Protein AF-A0AAT9GT71-F1 (afdb_monomer)

Sequence (84 aa):
MLGKFGIRFKKTEVIFHLMKERVVEAKRLVGKKTVRGKTYEYEYYTLPLNLYIPKSMIEKHGTKYILQVDEDSGTITIKPTEGK

Solvent-accessible surface area (backbone atoms only — not comparable to full-atom values): 5406 Å² total; per-residue (Å²): 140,83,84,84,84,77,82,79,79,80,82,78,80,79,79,80,76,62,66,48,76,44,83,48,64,50,44,79,43,78,48,78,49,74,56,96,90,44,77,46,78,47,77,43,29,30,38,85,93,74,41,77,42,61,58,70,55,38,75,66,30,49,54,44,28,34,44,35,38,32,69,84,81,69,47,75,47,80,42,66,73,42,80,122

Organism: NCBI:txid2049879

Foldseek 3Di:
DDDDPDDDDDDPPPPPFPKDKDKWFWDWDWDWDADPNDIDIDIWTATPVRHTDDPVCCVQQNGIWMWIQGPVVRDTDIGRPDGD

Mean predicted aligned error: 11.36 Å

Structure (mmCIF, N/CA/C/O backbone):
data_AF-A0AAT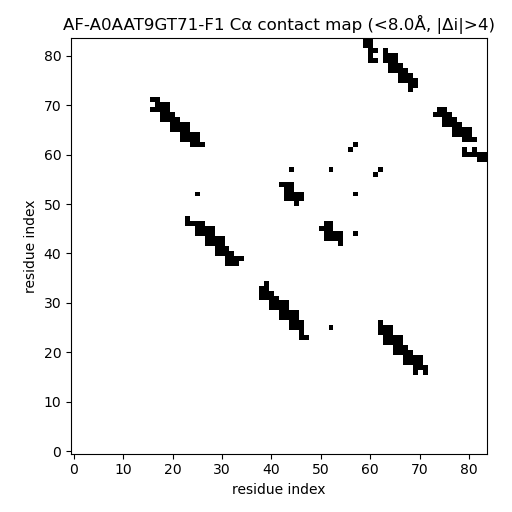9GT71-F1
#
_entry.id   AF-A0AAT9GT71-F1
#
loop_
_atom_site.group_PDB
_atom_site.id
_atom_site.type_symbol
_atom_site.label_atom_id
_atom_site.label_alt_id
_atom_site.label_comp_id
_atom_site.label_asym_id
_atom_site.label_entity_id
_atom_site.label_seq_id
_atom_site.pdbx_PDB_ins_code
_atom_site.Cartn_x
_atom_site.Cartn_y
_atom_site.Cartn_z
_atom_site.occupancy
_atom_site.B_iso_or_equiv
_atom_site.auth_seq_id
_atom_site.auth_comp_id
_atom_site.auth_asym_id
_atom_site.auth_atom_id
_atom_site.pdbx_PDB_model_num
ATOM 1 N N . MET A 1 1 ? 51.369 -11.995 -49.379 1.00 40.44 1 MET A N 1
ATOM 2 C CA . MET A 1 1 ? 50.823 -12.256 -48.027 1.00 40.44 1 MET A CA 1
ATOM 3 C C . MET A 1 1 ? 50.008 -11.044 -47.602 1.00 40.44 1 MET A C 1
ATOM 5 O O . MET A 1 1 ? 50.597 -10.004 -47.363 1.00 40.44 1 MET A O 1
ATOM 9 N N . LEU A 1 2 ? 48.677 -11.144 -47.568 1.00 40.62 2 LEU A N 1
ATOM 10 C CA . LEU A 1 2 ? 47.782 -10.087 -47.077 1.00 40.62 2 LEU A CA 1
ATOM 11 C C . LEU A 1 2 ? 47.032 -10.644 -45.864 1.00 40.62 2 LEU A C 1
ATOM 13 O O . LEU A 1 2 ? 46.225 -11.565 -45.992 1.00 40.62 2 LEU A O 1
ATOM 17 N N . GLY A 1 3 ? 47.386 -10.143 -44.679 1.00 44.91 3 GLY A N 1
ATOM 18 C CA . GLY A 1 3 ? 46.809 -10.556 -43.404 1.00 44.91 3 GLY A CA 1
ATOM 19 C C . GLY A 1 3 ? 45.359 -10.095 -43.285 1.00 44.91 3 GLY A C 1
ATOM 20 O O . GLY A 1 3 ? 45.071 -8.902 -43.339 1.00 44.91 3 GLY A O 1
ATOM 21 N N . LYS A 1 4 ? 44.440 -11.050 -43.125 1.00 48.84 4 LYS A N 1
ATOM 22 C CA . LYS A 1 4 ? 43.026 -10.791 -42.839 1.00 48.84 4 LYS A CA 1
ATOM 23 C C . LYS A 1 4 ? 42.891 -10.279 -41.401 1.00 48.84 4 LYS A C 1
ATOM 25 O O . LYS A 1 4 ? 42.932 -11.068 -40.460 1.00 48.84 4 LYS A O 1
ATOM 30 N N . PHE A 1 5 ? 42.713 -8.971 -41.228 1.00 48.44 5 PHE A N 1
ATOM 31 C CA . PHE A 1 5 ? 42.288 -8.380 -39.958 1.00 48.44 5 PHE A CA 1
ATOM 32 C C . PHE A 1 5 ? 40.805 -8.699 -39.724 1.00 48.44 5 PHE A C 1
ATOM 34 O O . PHE A 1 5 ? 39.912 -8.045 -40.256 1.00 48.44 5 PHE A O 1
ATOM 41 N N . GLY A 1 6 ? 40.540 -9.750 -38.949 1.00 45.28 6 GLY A N 1
ATOM 42 C CA . GLY A 1 6 ? 39.203 -10.072 -38.461 1.00 45.28 6 GLY A CA 1
ATOM 43 C C . GLY A 1 6 ? 38.857 -9.207 -37.253 1.00 45.28 6 GLY A C 1
ATOM 44 O O . GLY A 1 6 ? 39.265 -9.519 -36.136 1.00 45.28 6 GLY A O 1
ATOM 45 N N . ILE A 1 7 ? 38.096 -8.134 -37.460 1.00 59.41 7 ILE A N 1
ATOM 46 C CA . ILE A 1 7 ? 37.511 -7.350 -36.366 1.00 59.41 7 ILE A CA 1
ATOM 47 C C . ILE A 1 7 ? 36.358 -8.174 -35.779 1.00 59.41 7 ILE A C 1
ATOM 49 O O . ILE A 1 7 ? 35.310 -8.347 -36.399 1.00 59.41 7 ILE A O 1
ATOM 53 N N . ARG A 1 8 ? 36.570 -8.735 -34.586 1.00 51.00 8 ARG A N 1
ATOM 54 C CA . ARG A 1 8 ? 35.571 -9.520 -33.854 1.00 51.00 8 ARG A CA 1
ATOM 55 C C . ARG A 1 8 ? 34.719 -8.556 -33.015 1.00 51.00 8 ARG A C 1
ATOM 57 O O . ARG A 1 8 ? 35.089 -8.214 -31.897 1.00 51.00 8 ARG A O 1
ATOM 64 N N . PHE A 1 9 ? 33.598 -8.090 -33.569 1.00 52.38 9 PHE A N 1
ATOM 65 C CA . PHE A 1 9 ? 32.611 -7.293 -32.833 1.00 52.38 9 PHE A CA 1
ATOM 66 C C . PHE A 1 9 ? 32.017 -8.134 -31.693 1.00 52.38 9 PHE A C 1
ATOM 68 O O . PHE A 1 9 ? 31.351 -9.141 -31.937 1.00 52.38 9 PHE A O 1
ATOM 75 N N . LYS A 1 10 ? 32.258 -7.738 -30.437 1.00 56.09 10 LYS A N 1
ATOM 76 C CA . LYS A 1 10 ? 31.508 -8.270 -29.294 1.00 56.09 10 LYS A CA 1
ATOM 77 C C . LYS A 1 10 ? 30.095 -7.693 -29.356 1.00 56.09 10 LYS A C 1
ATOM 79 O O . LYS A 1 10 ? 29.910 -6.489 -29.209 1.00 56.09 10 LYS A O 1
ATOM 84 N N . LYS A 1 11 ? 29.111 -8.556 -29.606 1.00 50.09 11 LYS A N 1
ATOM 85 C CA . LYS A 1 11 ? 27.686 -8.234 -29.509 1.00 50.09 11 LYS A CA 1
ATOM 86 C C . LYS A 1 11 ? 27.372 -7.992 -28.030 1.00 50.09 11 LYS A C 1
ATOM 88 O O . LYS A 1 11 ? 27.329 -8.939 -27.255 1.00 50.09 11 LYS A O 1
ATOM 93 N N . THR A 1 12 ? 27.241 -6.732 -27.629 1.00 5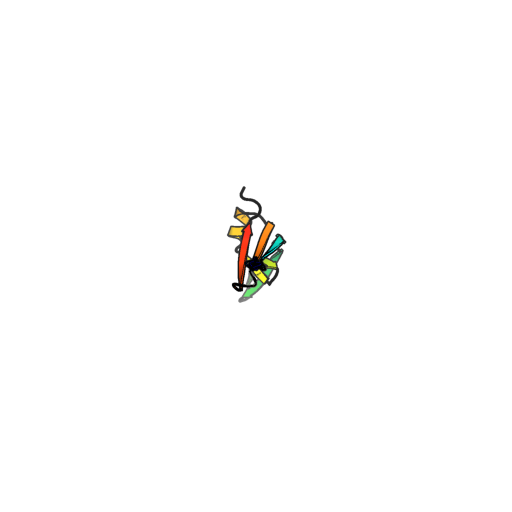5.75 12 THR A N 1
ATOM 94 C CA . THR A 1 12 ? 26.730 -6.375 -26.303 1.00 55.75 12 THR A CA 1
ATOM 95 C C . THR A 1 12 ? 25.252 -6.741 -26.274 1.00 55.75 12 THR A C 1
ATOM 97 O O . THR A 1 12 ? 24.452 -6.145 -26.994 1.00 55.75 12 THR A O 1
ATOM 100 N N . GLU A 1 13 ? 24.892 -7.760 -25.500 1.00 54.09 13 GLU A N 1
ATOM 101 C CA . GLU A 1 13 ? 23.497 -8.078 -25.212 1.00 54.09 13 GLU A CA 1
ATOM 102 C C . GLU A 1 13 ? 22.938 -6.972 -24.317 1.00 54.09 13 GLU A C 1
ATOM 104 O O . GLU A 1 13 ? 23.279 -6.858 -23.142 1.00 54.09 13 GLU A O 1
ATOM 109 N N . VA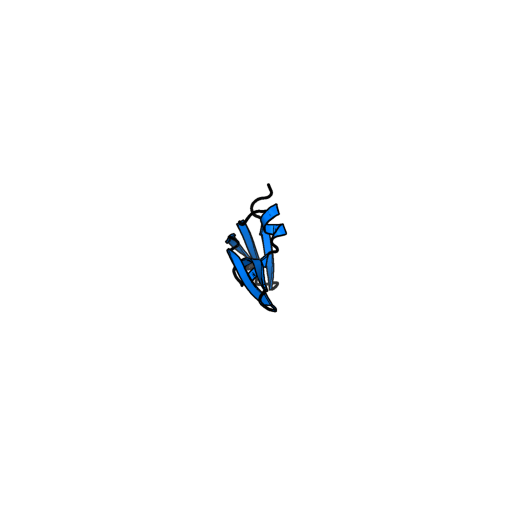L A 1 14 ? 22.119 -6.099 -24.901 1.00 58.19 14 VAL A N 1
ATOM 110 C CA . VAL A 1 14 ? 21.333 -5.131 -24.140 1.00 58.19 14 VAL A CA 1
ATOM 111 C C . VAL A 1 14 ? 20.179 -5.911 -23.519 1.00 58.19 14 VAL A C 1
ATOM 113 O O . VAL A 1 14 ? 19.197 -6.216 -24.193 1.00 58.19 14 VAL A O 1
ATOM 116 N N . ILE A 1 15 ? 20.323 -6.286 -22.250 1.00 56.97 15 ILE A N 1
ATOM 117 C CA . ILE A 1 15 ? 19.228 -6.851 -21.462 1.00 56.97 15 ILE A CA 1
ATOM 118 C C . ILE A 1 15 ? 18.283 -5.687 -21.149 1.00 56.97 15 ILE A C 1
ATOM 120 O O . ILE A 1 15 ? 18.575 -4.848 -20.299 1.00 56.97 15 ILE A O 1
ATOM 124 N N . PHE A 1 16 ? 17.181 -5.586 -21.889 1.00 57.09 16 PHE A N 1
ATOM 125 C CA . PHE A 1 16 ? 16.096 -4.671 -21.549 1.00 57.09 16 PHE A CA 1
ATOM 126 C C . PHE A 1 16 ? 15.396 -5.213 -20.303 1.00 57.09 16 PHE A C 1
ATOM 128 O O . PHE A 1 16 ? 14.656 -6.183 -20.403 1.00 57.09 16 PHE A O 1
ATOM 135 N N . HIS A 1 17 ? 15.635 -4.600 -19.144 1.00 61.19 17 HIS A N 1
ATOM 136 C CA . HIS A 1 17 ? 14.822 -4.855 -17.957 1.00 61.19 17 HIS A CA 1
ATOM 137 C C . HIS A 1 17 ? 13.465 -4.185 -18.157 1.00 61.19 17 HIS A C 1
ATOM 139 O O . HIS A 1 17 ? 13.397 -2.959 -18.314 1.00 61.19 17 HIS A O 1
ATOM 145 N N . LEU A 1 18 ? 12.387 -4.965 -18.194 1.00 69.88 18 LEU A N 1
ATOM 146 C CA . LEU A 1 18 ? 11.052 -4.451 -18.505 1.00 69.88 18 LEU A CA 1
ATOM 147 C C . LEU A 1 18 ? 10.375 -3.864 -17.251 1.00 69.88 18 LEU A C 1
ATOM 149 O O . LEU A 1 18 ? 9.293 -4.279 -16.840 1.00 69.88 18 LEU A O 1
ATOM 153 N N . MET A 1 19 ? 11.024 -2.881 -16.623 1.00 80.75 19 MET A N 1
ATOM 154 C CA . MET A 1 19 ? 10.496 -2.180 -15.450 1.00 80.75 19 MET A CA 1
ATOM 155 C C . MET A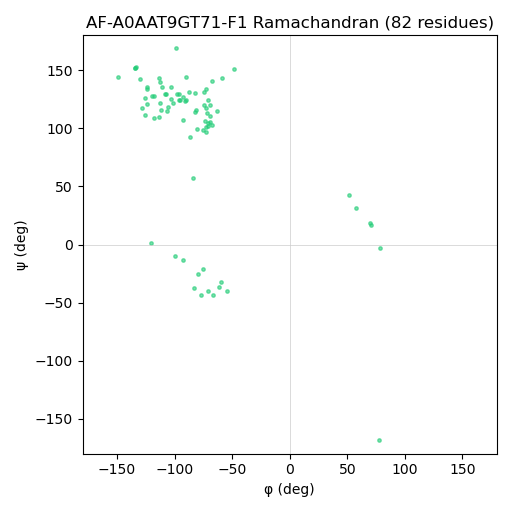 1 19 ? 9.511 -1.087 -15.872 1.00 80.75 19 MET A C 1
ATOM 157 O O . MET A 1 19 ? 9.884 -0.101 -16.511 1.00 80.75 19 MET A O 1
ATOM 161 N N . LYS A 1 20 ? 8.240 -1.237 -15.489 1.00 85.94 20 LYS A N 1
ATOM 162 C CA . LYS A 1 20 ? 7.191 -0.233 -15.717 1.00 85.94 20 LYS A CA 1
ATOM 163 C C . LYS A 1 20 ? 6.935 0.558 -14.447 1.00 85.94 20 LYS A C 1
ATOM 165 O O . LYS A 1 20 ? 6.528 -0.006 -13.435 1.00 85.94 20 LYS A O 1
ATOM 170 N N . GLU A 1 21 ? 7.095 1.873 -14.521 1.00 90.31 21 GLU A N 1
ATOM 171 C CA . GLU A 1 21 ? 6.816 2.784 -13.411 1.00 90.31 21 GLU A CA 1
ATOM 172 C C . GLU A 1 21 ? 5.617 3.676 -13.720 1.00 90.31 21 GLU A C 1
ATOM 174 O O . GLU A 1 21 ? 5.454 4.166 -14.839 1.00 90.31 21 GLU A O 1
ATOM 179 N N . ARG A 1 22 ? 4.764 3.902 -12.720 1.00 89.94 22 ARG A N 1
ATOM 180 C CA . ARG A 1 22 ? 3.647 4.849 -12.817 1.00 89.94 22 ARG A CA 1
ATOM 181 C C . ARG A 1 22 ? 3.325 5.476 -11.474 1.00 89.94 22 ARG A C 1
ATOM 183 O O . ARG A 1 22 ? 3.369 4.808 -10.442 1.00 89.94 22 ARG A O 1
ATOM 190 N N . VAL A 1 23 ? 2.936 6.745 -11.514 1.00 91.31 23 VAL A N 1
ATOM 191 C CA . VAL A 1 23 ? 2.357 7.439 -10.364 1.00 91.31 23 VAL A CA 1
ATOM 192 C C . VAL A 1 23 ? 0.879 7.086 -10.284 1.00 91.31 23 VAL A C 1
ATOM 194 O O . VAL A 1 23 ? 0.158 7.132 -11.281 1.00 91.31 23 VAL A O 1
ATOM 197 N N . VAL A 1 24 ? 0.440 6.693 -9.098 1.00 92.06 24 VAL A N 1
ATOM 198 C CA . VAL A 1 24 ? -0.918 6.238 -8.816 1.00 92.06 24 VAL A CA 1
ATOM 199 C C . VAL A 1 24 ? -1.424 6.891 -7.538 1.00 92.06 24 VAL A C 1
ATOM 201 O O . VAL A 1 24 ? -0.649 7.227 -6.642 1.00 92.06 24 VAL A O 1
ATOM 204 N N . GLU A 1 25 ? -2.739 7.057 -7.450 1.00 92.19 25 GLU A N 1
ATOM 205 C CA . GLU A 1 25 ? -3.399 7.587 -6.263 1.00 92.19 25 GLU A CA 1
ATOM 206 C C . GLU A 1 25 ? -4.215 6.494 -5.570 1.00 92.19 25 GLU A C 1
ATOM 208 O O . GLU A 1 25 ? -4.924 5.713 -6.212 1.00 92.19 25 GLU A O 1
ATOM 213 N N . ALA A 1 26 ? -4.094 6.430 -4.248 1.00 90.75 26 ALA A N 1
ATOM 214 C CA . ALA A 1 26 ? -4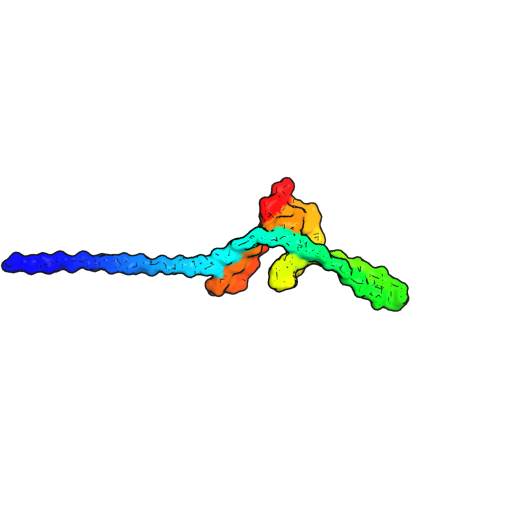.812 5.485 -3.416 1.00 90.75 26 ALA A CA 1
ATOM 215 C C . ALA A 1 26 ? -6.299 5.837 -3.334 1.00 90.75 26 ALA A C 1
ATOM 217 O O . ALA A 1 26 ? -6.688 6.921 -2.898 1.00 90.75 26 ALA A O 1
ATOM 218 N N . LYS A 1 27 ? -7.150 4.877 -3.697 1.00 91.00 27 LYS A N 1
ATOM 219 C CA . LYS A 1 27 ? -8.604 5.009 -3.622 1.00 91.00 27 LYS A CA 1
ATOM 220 C C . LYS A 1 27 ? -9.111 4.532 -2.269 1.00 91.00 27 LYS A C 1
ATOM 222 O O . LYS A 1 27 ? -8.905 3.372 -1.909 1.00 91.00 27 LYS A O 1
ATOM 227 N N . ARG A 1 28 ? -9.835 5.402 -1.560 1.00 91.06 28 ARG A N 1
ATOM 228 C CA . ARG A 1 28 ? -10.550 5.051 -0.326 1.00 91.06 28 ARG A CA 1
ATOM 229 C C . ARG A 1 28 ? -11.809 4.245 -0.640 1.00 91.06 28 ARG A C 1
ATOM 231 O O . ARG A 1 28 ? -12.630 4.654 -1.460 1.00 91.06 28 ARG A O 1
ATOM 238 N N . LEU A 1 29 ? -11.981 3.138 0.065 1.00 87.50 29 LEU A N 1
ATOM 239 C CA . LEU A 1 29 ? -13.169 2.297 0.065 1.00 87.50 29 LEU A CA 1
ATOM 240 C C . LEU A 1 29 ? -13.672 2.155 1.498 1.00 87.50 29 LEU A C 1
ATOM 242 O O . LEU A 1 29 ? -12.897 1.938 2.428 1.00 87.50 29 LEU A O 1
ATOM 246 N N . VAL A 1 30 ? -14.984 2.284 1.665 1.00 86.88 30 VAL A N 1
ATOM 247 C CA . VAL A 1 30 ? -15.652 2.098 2.952 1.00 86.88 30 VAL A CA 1
ATOM 248 C C . VAL A 1 30 ? -16.529 0.868 2.824 1.00 86.88 30 VAL A C 1
ATOM 250 O O . VAL A 1 30 ? -17.514 0.872 2.086 1.00 86.88 30 VAL A O 1
ATOM 253 N N . GLY A 1 31 ? -16.147 -0.207 3.501 1.00 85.44 31 GLY A N 1
ATOM 254 C CA . GLY A 1 31 ? -17.001 -1.377 3.628 1.00 85.44 31 GLY A CA 1
ATOM 255 C C . GLY A 1 31 ? -17.884 -1.249 4.859 1.00 85.44 31 GLY A C 1
ATOM 256 O O . GLY A 1 31 ? -17.465 -0.708 5.881 1.00 85.44 31 GLY A O 1
ATOM 257 N N . LYS A 1 32 ? -19.117 -1.742 4.760 1.00 90.12 32 LYS A N 1
ATOM 258 C CA . LYS A 1 32 ? -20.061 -1.788 5.877 1.00 90.12 32 LYS A CA 1
ATOM 259 C C . LYS A 1 32 ? -20.436 -3.236 6.133 1.00 90.12 32 LYS A C 1
ATOM 261 O O . LYS A 1 32 ? -20.841 -3.938 5.209 1.00 90.12 32 LYS A O 1
ATOM 266 N N . LYS A 1 33 ? -20.313 -3.688 7.379 1.00 88.31 33 LYS A N 1
ATOM 267 C CA . LYS A 1 33 ? -20.754 -5.019 7.802 1.00 88.31 33 LYS A CA 1
ATOM 268 C C . LYS A 1 33 ? -21.730 -4.888 8.955 1.00 88.31 33 LYS A C 1
ATOM 270 O O . LYS A 1 33 ? -21.384 -4.373 10.015 1.00 88.31 33 LYS A O 1
ATOM 275 N N . THR A 1 34 ? -22.937 -5.400 8.762 1.00 89.56 34 THR A N 1
ATOM 276 C CA . THR A 1 34 ? -23.937 -5.481 9.825 1.00 89.56 34 THR A CA 1
ATOM 277 C C . THR A 1 34 ? -23.806 -6.818 10.545 1.00 89.56 34 THR A C 1
ATOM 279 O O . THR A 1 34 ? -23.866 -7.879 9.927 1.00 89.56 34 THR A O 1
ATOM 282 N N . VAL A 1 35 ? -23.616 -6.778 11.861 1.00 89.56 35 VAL A N 1
ATOM 283 C CA . VAL A 1 35 ? -23.539 -7.953 12.735 1.00 89.56 35 VAL A CA 1
ATOM 284 C C . VAL A 1 35 ? -24.509 -7.743 13.890 1.00 89.56 35 VAL A C 1
ATOM 286 O O . VAL A 1 35 ? -24.356 -6.802 14.664 1.00 89.56 35 VAL A O 1
ATOM 289 N N . ARG A 1 36 ? -25.521 -8.615 14.011 1.00 88.31 36 ARG A N 1
ATOM 290 C CA . ARG A 1 36 ? -26.533 -8.571 15.091 1.00 88.31 36 ARG A CA 1
ATOM 291 C C . ARG A 1 36 ? -27.194 -7.187 15.252 1.00 88.31 36 ARG A C 1
ATOM 293 O O . ARG A 1 36 ? -27.331 -6.685 16.361 1.00 88.31 36 ARG A O 1
ATOM 300 N N . GLY A 1 37 ? -27.539 -6.545 14.135 1.00 90.12 37 GLY A N 1
ATOM 301 C CA . GLY A 1 37 ? -28.167 -5.216 14.120 1.00 90.12 37 GLY A CA 1
ATOM 302 C C . GLY A 1 37 ? -27.218 -4.033 14.353 1.00 90.12 37 GLY A C 1
ATOM 303 O O . GLY A 1 37 ? -27.655 -2.892 14.247 1.00 90.12 37 GLY A O 1
ATOM 304 N N . LYS A 1 38 ? -25.924 -4.267 14.616 1.00 88.88 38 LYS A N 1
ATOM 305 C CA . LYS A 1 38 ? -24.897 -3.215 14.684 1.00 88.88 38 LYS A CA 1
ATOM 306 C C . LYS A 1 38 ? -24.143 -3.133 13.360 1.00 88.88 38 LYS A C 1
ATOM 308 O O . LYS A 1 38 ? -23.664 -4.153 12.867 1.00 88.88 38 LYS A O 1
ATOM 313 N N . THR A 1 39 ? -24.025 -1.936 12.791 1.00 89.56 39 THR A N 1
ATOM 314 C CA . THR A 1 39 ? -23.266 -1.696 11.555 1.00 89.56 39 THR A CA 1
ATOM 315 C C . THR A 1 39 ? -21.862 -1.218 11.892 1.00 89.56 39 THR A C 1
ATOM 317 O O . THR A 1 39 ? -21.692 -0.229 12.597 1.00 89.56 39 THR A O 1
ATOM 320 N N . TYR A 1 40 ? -20.867 -1.932 11.377 1.00 86.88 40 TYR A N 1
ATOM 321 C CA . TYR A 1 40 ? -19.454 -1.607 11.503 1.00 86.88 40 TYR A CA 1
ATOM 322 C C . TYR A 1 40 ? -18.933 -1.120 10.157 1.00 86.88 40 TYR A C 1
ATOM 324 O O . TYR A 1 40 ? -19.141 -1.784 9.139 1.00 86.88 40 TYR A O 1
ATOM 332 N N . GLU A 1 41 ? -18.254 0.021 10.158 1.00 86.38 41 GLU A N 1
ATOM 333 C CA . GLU A 1 41 ? -17.612 0.580 8.972 1.00 86.38 41 GLU A CA 1
ATOM 334 C C . GLU A 1 41 ? -16.103 0.341 9.041 1.00 86.38 41 GLU A C 1
ATOM 336 O O . GLU A 1 41 ? -15.482 0.522 10.089 1.00 86.38 41 GLU A O 1
ATOM 341 N N . TYR A 1 42 ? -15.514 -0.092 7.930 1.00 81.88 42 TYR A N 1
ATOM 342 C CA . TYR A 1 42 ? -14.073 -0.261 7.788 1.00 81.88 42 TYR A CA 1
ATOM 343 C C . TYR A 1 42 ? -13.590 0.514 6.570 1.00 81.88 42 TYR A C 1
ATOM 345 O O . TYR A 1 42 ? -14.091 0.341 5.458 1.00 81.88 42 TYR A O 1
ATOM 353 N N . GLU A 1 43 ? -12.601 1.372 6.798 1.00 83.81 43 GLU A N 1
ATOM 354 C CA . GLU A 1 43 ? -11.926 2.122 5.747 1.00 83.81 43 GLU A CA 1
ATOM 355 C C . GLU A 1 43 ? -10.690 1.353 5.289 1.00 83.81 43 GLU A C 1
ATOM 357 O O . GLU A 1 43 ? -9.825 0.997 6.093 1.00 83.81 43 GLU A O 1
ATOM 362 N N . TYR A 1 44 ? -10.592 1.118 3.987 1.00 85.75 44 TYR A N 1
ATOM 363 C CA . TYR A 1 44 ? -9.399 0.569 3.365 1.00 85.75 44 TYR A CA 1
ATOM 364 C C . TYR A 1 44 ? -9.030 1.358 2.120 1.00 85.75 44 TYR A C 1
ATOM 366 O O . TYR A 1 44 ? -9.879 1.973 1.476 1.00 85.75 44 TYR A O 1
ATOM 374 N N . TYR A 1 45 ? -7.745 1.349 1.792 1.00 88.06 45 TYR A N 1
ATOM 375 C CA . TYR A 1 45 ? -7.222 2.032 0.623 1.00 88.06 45 TYR A CA 1
ATOM 376 C C . TYR A 1 45 ? -6.704 1.006 -0.369 1.00 88.06 45 TYR A C 1
ATOM 378 O O . TYR A 1 45 ? -6.172 -0.034 0.018 1.00 88.06 45 TYR A O 1
ATOM 386 N N . THR A 1 46 ? -6.895 1.286 -1.653 1.00 91.25 46 THR A N 1
ATOM 387 C CA . THR A 1 46 ? -6.447 0.405 -2.733 1.00 91.25 46 THR A CA 1
ATOM 388 C C . THR A 1 46 ? -5.665 1.177 -3.781 1.00 91.25 46 THR A C 1
ATOM 390 O O . THR A 1 46 ? -6.003 2.317 -4.100 1.00 91.25 46 THR A O 1
ATOM 393 N N . LEU A 1 47 ? -4.629 0.545 -4.322 1.00 89.62 47 LEU A N 1
ATOM 394 C CA . LEU A 1 47 ? -3.941 0.966 -5.539 1.00 89.62 47 LEU A CA 1
ATOM 395 C C . LEU A 1 47 ? -4.448 0.150 -6.744 1.00 89.62 47 LEU A C 1
ATOM 397 O O . LEU A 1 47 ? -5.147 -0.857 -6.560 1.00 89.62 47 LEU A O 1
ATOM 401 N N . PRO A 1 48 ? -4.093 0.53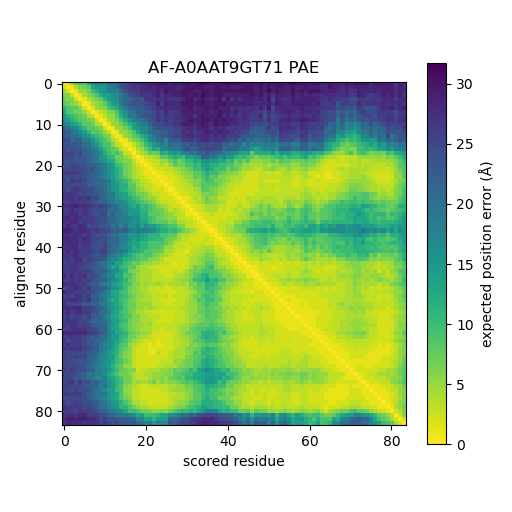8 -7.986 1.00 86.38 48 PRO A N 1
ATOM 402 C CA . PRO A 1 48 ? -4.314 -0.304 -9.157 1.00 86.38 48 PRO A CA 1
ATOM 403 C C . PRO A 1 48 ? -3.820 -1.736 -8.933 1.00 86.38 48 PRO A C 1
ATOM 405 O O . PRO A 1 48 ? -2.877 -1.957 -8.177 1.00 86.38 48 PRO A O 1
ATOM 408 N N . LEU A 1 49 ? -4.457 -2.698 -9.607 1.00 85.00 49 LEU A N 1
ATOM 409 C CA . LEU A 1 49 ? -4.299 -4.140 -9.349 1.00 85.00 49 LEU A CA 1
ATOM 410 C C . LEU A 1 49 ? -4.902 -4.608 -8.010 1.00 85.00 49 LEU A C 1
ATOM 412 O O . LEU A 1 49 ? -4.588 -5.697 -7.545 1.00 85.00 49 LEU A O 1
ATOM 416 N N . ASN A 1 50 ? -5.797 -3.812 -7.410 1.00 85.81 50 ASN A N 1
ATOM 417 C CA . ASN A 1 50 ? -6.472 -4.113 -6.140 1.00 85.81 50 ASN A CA 1
ATOM 418 C C . ASN A 1 50 ? -5.497 -4.357 -4.977 1.00 85.81 50 ASN A C 1
ATOM 420 O O . ASN A 1 50 ? -5.783 -5.129 -4.062 1.00 85.81 50 ASN A O 1
ATOM 424 N N . LEU A 1 51 ? -4.343 -3.688 -5.003 1.00 86.62 51 LEU A N 1
ATOM 425 C CA . LEU A 1 51 ? -3.352 -3.797 -3.940 1.00 86.62 51 LEU A CA 1
ATOM 426 C C . LEU A 1 51 ? -3.847 -3.026 -2.723 1.00 86.62 51 LEU A C 1
ATOM 428 O O . LEU A 1 51 ? -4.082 -1.820 -2.795 1.00 86.62 51 LEU A O 1
ATOM 432 N N . TYR A 1 52 ? -4.013 -3.731 -1.612 1.00 89.75 52 TYR A N 1
ATOM 433 C CA . TYR A 1 52 ? -4.431 -3.142 -0.349 1.00 89.75 52 TYR A CA 1
ATOM 434 C C . TYR A 1 52 ? -3.301 -2.321 0.273 1.00 89.75 52 TYR A C 1
ATOM 436 O O . TYR A 1 52 ? -2.169 -2.794 0.388 1.00 89.75 52 TYR A O 1
ATOM 444 N N . ILE A 1 53 ? -3.634 -1.116 0.736 1.00 88.88 53 ILE A N 1
ATOM 445 C CA . ILE A 1 53 ? -2.755 -0.289 1.557 1.00 88.88 53 ILE A CA 1
ATOM 446 C C . ILE A 1 53 ? -3.398 -0.047 2.929 1.00 88.88 53 ILE A C 1
ATOM 448 O O . ILE A 1 53 ? -4.540 0.423 3.003 1.00 88.88 53 ILE A O 1
ATOM 452 N N . PRO A 1 54 ? -2.669 -0.332 4.029 1.00 88.50 54 PRO A N 1
ATOM 453 C CA . PRO A 1 54 ? -3.120 -0.010 5.375 1.00 88.50 54 PRO A CA 1
ATOM 454 C C . PRO A 1 54 ? -3.376 1.486 5.557 1.00 88.50 54 PRO A C 1
ATOM 456 O O . PRO A 1 54 ? -2.604 2.324 5.091 1.00 88.50 54 PRO A O 1
ATOM 459 N N . LYS A 1 55 ? -4.408 1.830 6.331 1.00 88.31 55 LYS A N 1
ATOM 460 C CA . LYS A 1 55 ? -4.740 3.225 6.661 1.00 88.31 55 LYS A CA 1
ATOM 461 C C . LYS A 1 55 ? -3.557 3.989 7.276 1.00 88.31 55 LYS A C 1
ATOM 463 O O . LYS A 1 55 ? -3.309 5.121 6.879 1.00 88.31 55 LYS A O 1
ATOM 468 N N . SER A 1 56 ? -2.777 3.348 8.147 1.00 88.94 56 SER A N 1
ATOM 469 C CA . SER A 1 56 ? -1.591 3.950 8.776 1.00 88.94 56 SER A CA 1
ATOM 470 C C . SER A 1 56 ? -0.522 4.396 7.772 1.00 88.94 56 SER A C 1
ATOM 472 O O . SER A 1 56 ? 0.168 5.387 8.000 1.00 88.94 56 SER A O 1
ATOM 474 N N . MET A 1 57 ? -0.394 3.696 6.640 1.00 89.19 57 MET A N 1
ATOM 475 C CA . MET A 1 57 ? 0.540 4.075 5.578 1.00 89.19 57 MET A CA 1
ATOM 476 C C . MET A 1 57 ? 0.072 5.337 4.857 1.00 89.19 57 MET A C 1
ATOM 478 O O . MET A 1 57 ? 0.893 6.208 4.583 1.00 89.19 57 MET A O 1
ATOM 482 N N . ILE A 1 58 ? -1.234 5.457 4.611 1.00 88.88 58 ILE A N 1
ATOM 483 C CA . ILE A 1 58 ? -1.837 6.645 3.996 1.00 88.88 58 ILE A CA 1
ATOM 484 C C . ILE A 1 58 ? -1.735 7.855 4.923 1.00 88.88 58 ILE A C 1
ATOM 486 O O . ILE A 1 58 ? -1.384 8.946 4.484 1.00 88.88 58 ILE A O 1
ATOM 490 N N . GLU A 1 59 ? -2.003 7.671 6.215 1.00 89.75 59 GLU A N 1
ATOM 491 C CA . GLU A 1 59 ? -1.901 8.743 7.211 1.00 89.75 59 GLU A CA 1
ATOM 492 C C . GLU A 1 59 ? -0.473 9.289 7.322 1.00 89.75 59 GLU A C 1
ATOM 494 O O . GLU A 1 59 ? -0.280 10.493 7.485 1.00 89.75 59 GLU A O 1
ATOM 499 N N . LYS A 1 60 ? 0.528 8.411 7.195 1.00 90.31 60 LYS A N 1
ATOM 500 C CA . LYS A 1 60 ? 1.944 8.771 7.307 1.00 90.31 60 LYS A CA 1
ATOM 501 C C . LYS A 1 60 ? 2.540 9.340 6.016 1.00 90.31 60 LYS A C 1
ATOM 503 O O . LYS A 1 60 ? 3.382 10.230 6.088 1.00 90.31 60 LYS A O 1
ATOM 508 N N . HIS A 1 61 ? 2.142 8.820 4.856 1.00 90.50 61 HIS A N 1
ATOM 509 C CA . HIS A 1 61 ? 2.818 9.078 3.578 1.00 90.50 61 HIS A CA 1
ATOM 510 C C . HIS A 1 61 ? 1.929 9.729 2.504 1.00 90.50 61 HIS A C 1
ATOM 512 O O . HIS A 1 61 ? 2.378 9.966 1.385 1.00 90.50 61 HIS A O 1
ATOM 518 N 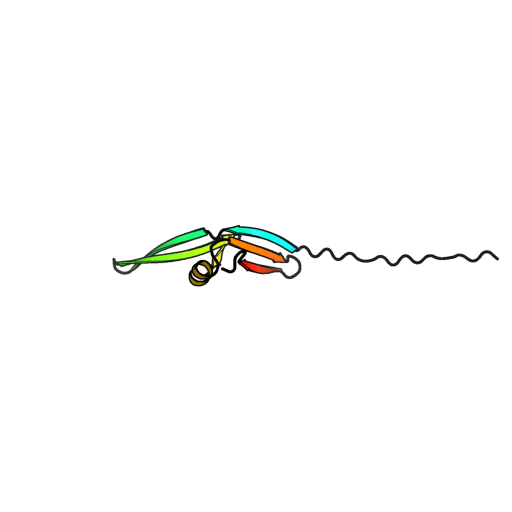N . GLY A 1 62 ? 0.669 10.024 2.823 1.00 89.62 62 GLY A N 1
ATOM 519 C CA . GLY A 1 62 ? -0.294 10.573 1.873 1.00 89.62 62 GLY A CA 1
ATOM 520 C C . GLY A 1 62 ? -0.871 9.523 0.918 1.00 89.62 62 GLY A C 1
ATOM 521 O O . GLY A 1 62 ? -0.751 8.317 1.120 1.00 89.62 62 GLY A O 1
ATOM 522 N N . THR A 1 63 ? -1.562 9.988 -0.124 1.00 90.44 63 THR A N 1
ATOM 523 C CA . THR A 1 63 ? -2.316 9.130 -1.057 1.00 90.44 63 THR A CA 1
ATOM 524 C C . THR A 1 63 ? -1.585 8.841 -2.364 1.00 90.44 63 THR A C 1
ATOM 526 O O . THR A 1 63 ? -2.044 7.996 -3.131 1.00 90.44 63 THR A O 1
ATOM 529 N N . LYS A 1 64 ? -0.463 9.510 -2.641 1.00 92.81 64 LYS A N 1
ATOM 530 C CA . LYS A 1 64 ? 0.282 9.362 -3.896 1.00 92.81 64 LYS A CA 1
ATOM 531 C C . LYS A 1 64 ? 1.431 8.366 -3.742 1.00 92.81 64 LYS A C 1
ATOM 533 O O . LYS A 1 64 ? 2.253 8.467 -2.830 1.00 92.8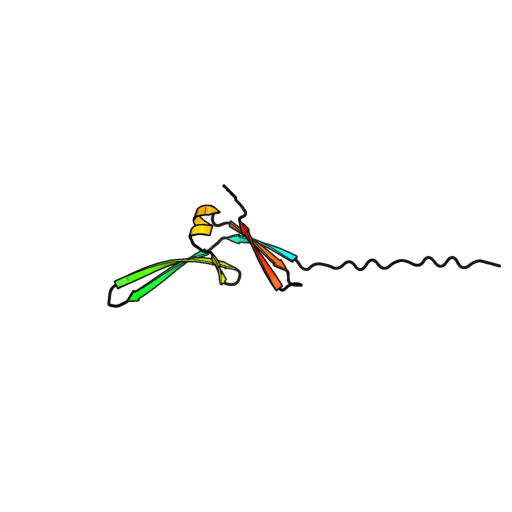1 64 LYS A O 1
ATOM 538 N N . TYR A 1 65 ? 1.486 7.410 -4.662 1.00 92.12 65 TYR A N 1
ATOM 539 C CA . TYR A 1 65 ? 2.482 6.345 -4.679 1.00 92.12 65 TYR A CA 1
ATOM 540 C C . TYR A 1 65 ? 3.053 6.152 -6.085 1.00 92.12 65 TYR A C 1
ATOM 542 O O . TYR A 1 65 ? 2.383 6.388 -7.088 1.00 92.12 65 TYR A O 1
ATOM 550 N N . ILE A 1 66 ? 4.289 5.676 -6.155 1.00 92.75 66 ILE A N 1
ATOM 551 C CA . ILE A 1 66 ? 4.918 5.119 -7.349 1.00 92.75 66 ILE A CA 1
ATOM 552 C C . ILE A 1 66 ? 4.741 3.608 -7.278 1.00 92.75 66 ILE A C 1
ATOM 554 O O . ILE A 1 66 ? 5.145 2.970 -6.303 1.00 92.75 66 ILE A O 1
ATOM 558 N N . LEU A 1 67 ? 4.150 3.041 -8.323 1.00 92.25 67 LEU A N 1
ATOM 559 C CA . LEU A 1 67 ? 4.032 1.605 -8.508 1.00 92.25 67 LEU A CA 1
ATOM 560 C C . LEU A 1 67 ? 5.005 1.179 -9.607 1.00 92.25 67 LEU A C 1
ATOM 562 O O . LEU A 1 67 ? 4.859 1.590 -10.760 1.00 92.25 67 LEU A O 1
ATOM 566 N N . GLN A 1 68 ? 5.995 0.378 -9.223 1.00 91.81 68 GLN A N 1
ATOM 567 C CA . GLN A 1 68 ? 6.968 -0.232 -10.121 1.00 91.81 68 GLN A CA 1
ATOM 568 C C . GLN A 1 68 ? 6.581 -1.699 -10.308 1.00 91.81 68 GLN A C 1
ATOM 570 O O . GLN A 1 68 ? 6.417 -2.419 -9.322 1.00 91.81 68 GLN A O 1
ATOM 575 N N . VAL A 1 69 ? 6.412 -2.131 -11.551 1.00 90.31 69 VAL A N 1
ATOM 576 C CA . VAL A 1 69 ? 6.210 -3.539 -11.902 1.00 90.31 69 VAL A CA 1
ATOM 577 C C . VAL A 1 69 ? 7.444 -3.997 -12.649 1.00 90.31 69 VAL A C 1
ATOM 579 O O . VAL A 1 69 ? 7.745 -3.476 -13.723 1.00 90.31 69 VAL A O 1
ATOM 582 N N . ASP A 1 70 ? 8.151 -4.942 -12.057 1.00 90.75 70 ASP A N 1
ATOM 583 C CA . ASP A 1 70 ? 9.206 -5.692 -12.711 1.00 90.75 70 ASP A CA 1
ATOM 584 C C . ASP A 1 70 ? 8.578 -6.961 -13.298 1.00 90.75 70 ASP A C 1
ATOM 586 O O . ASP A 1 70 ? 8.159 -7.856 -12.560 1.00 90.75 70 ASP A O 1
ATOM 590 N N . GLU A 1 71 ? 8.440 -7.005 -14.623 1.00 86.38 71 GLU A N 1
ATOM 591 C CA . GLU A 1 71 ? 7.862 -8.160 -15.320 1.00 86.38 71 GLU A CA 1
ATOM 592 C C . GLU A 1 71 ? 8.831 -9.347 -15.400 1.00 86.38 71 GLU A C 1
ATOM 594 O O . GLU A 1 71 ? 8.373 -10.480 -15.539 1.00 86.38 71 GLU A O 1
ATOM 599 N N . ASP A 1 72 ? 10.138 -9.112 -15.251 1.00 86.69 72 ASP A N 1
ATOM 600 C CA . ASP A 1 72 ? 11.154 -10.162 -15.311 1.00 86.69 72 ASP A CA 1
ATOM 601 C C . ASP A 1 72 ? 11.178 -10.962 -14.001 1.00 86.69 72 ASP A C 1
ATOM 603 O O . ASP A 1 72 ? 11.220 -12.194 -14.015 1.00 86.69 72 ASP A O 1
ATOM 607 N N . SER A 1 73 ? 11.106 -10.277 -12.853 1.00 90.81 73 SER A N 1
ATOM 608 C CA . SER A 1 73 ? 11.047 -10.931 -11.534 1.00 90.81 73 SER A CA 1
ATOM 609 C C . SER A 1 73 ? 9.625 -11.183 -11.019 1.00 90.81 73 SER A C 1
ATOM 611 O O . SER A 1 73 ? 9.444 -11.918 -10.047 1.00 90.81 73 SER A O 1
ATOM 613 N N . GLY A 1 74 ? 8.612 -10.568 -11.636 1.00 87.12 74 GLY A N 1
ATOM 614 C CA . GLY A 1 74 ? 7.232 -10.570 -11.141 1.00 87.12 74 GLY A CA 1
ATOM 615 C C . GLY A 1 74 ? 7.033 -9.731 -9.872 1.00 87.12 74 GLY A C 1
ATOM 616 O O . GLY A 1 74 ? 6.031 -9.894 -9.171 1.00 87.12 74 GLY A O 1
ATOM 617 N N . THR A 1 75 ? 7.978 -8.845 -9.546 1.00 91.06 75 THR A N 1
ATOM 618 C CA . THR A 1 75 ? 7.946 -8.041 -8.320 1.00 91.06 75 THR A CA 1
ATOM 619 C C . THR A 1 75 ? 7.157 -6.754 -8.531 1.00 91.06 75 THR A C 1
ATOM 621 O O . THR A 1 75 ? 7.414 -5.982 -9.454 1.00 91.06 75 THR A O 1
ATOM 624 N N . ILE A 1 76 ? 6.230 -6.466 -7.614 1.00 91.31 76 ILE A N 1
ATOM 625 C CA . ILE A 1 76 ? 5.553 -5.169 -7.542 1.00 91.31 76 ILE A CA 1
ATOM 626 C C . ILE A 1 76 ? 6.122 -4.396 -6.358 1.00 91.31 76 ILE A C 1
ATOM 628 O O . ILE A 1 76 ? 5.979 -4.811 -5.209 1.00 91.31 76 ILE A O 1
ATOM 632 N N . THR A 1 77 ? 6.726 -3.245 -6.633 1.00 92.50 77 THR A N 1
ATOM 633 C CA . THR A 1 77 ? 7.245 -2.345 -5.601 1.00 92.50 77 THR A CA 1
ATOM 634 C C . THR A 1 77 ? 6.360 -1.112 -5.493 1.00 92.50 77 THR A C 1
ATOM 636 O O . THR A 1 77 ? 6.063 -0.451 -6.487 1.00 92.50 77 THR A O 1
ATOM 639 N N . ILE A 1 78 ? 5.950 -0.786 -4.268 1.00 91.94 78 ILE A N 1
ATOM 640 C CA . ILE A 1 78 ? 5.128 0.384 -3.955 1.00 91.94 78 ILE A CA 1
ATOM 641 C C . ILE A 1 78 ? 5.979 1.350 -3.134 1.00 91.94 78 ILE A C 1
ATOM 643 O O . ILE A 1 78 ? 6.464 0.990 -2.061 1.00 91.94 78 ILE A O 1
ATOM 647 N N . LYS A 1 79 ? 6.150 2.581 -3.618 1.00 91.69 79 LYS A N 1
ATOM 648 C CA . LYS A 1 79 ? 6.917 3.632 -2.933 1.00 91.69 79 LYS A CA 1
ATOM 649 C C . LYS A 1 79 ? 6.047 4.871 -2.737 1.00 91.69 79 LYS A C 1
ATOM 651 O O . LYS A 1 79 ? 5.387 5.271 -3.689 1.00 91.69 79 LYS A O 1
ATOM 656 N N . PRO A 1 80 ? 6.008 5.497 -1.555 1.00 91.50 80 PRO A N 1
ATOM 657 C CA . PRO A 1 80 ? 5.337 6.785 -1.405 1.00 91.50 80 PRO A CA 1
ATOM 658 C C . PRO A 1 80 ? 6.094 7.877 -2.176 1.00 91.50 80 PRO A C 1
ATOM 660 O O . PRO A 1 80 ? 7.324 7.873 -2.186 1.00 91.50 80 PRO A O 1
ATOM 663 N N . THR A 1 81 ? 5.383 8.802 -2.829 1.00 83.31 81 THR A N 1
ATOM 664 C CA . THR A 1 81 ? 6.020 9.939 -3.533 1.00 83.31 81 THR A CA 1
ATOM 665 C C . THR A 1 81 ? 6.422 11.074 -2.600 1.00 83.31 81 THR A C 1
ATOM 667 O O . THR A 1 81 ? 7.327 11.830 -2.932 1.00 83.31 81 THR A O 1
ATOM 670 N N . GLU A 1 82 ? 5.756 11.212 -1.453 1.00 66.88 82 GLU A N 1
ATOM 671 C CA . GLU A 1 82 ? 6.030 12.273 -0.485 1.00 66.88 82 GLU A CA 1
ATOM 672 C C . GLU A 1 82 ? 6.289 11.649 0.891 1.00 66.88 82 GLU A C 1
ATOM 674 O O . GLU A 1 82 ? 5.406 11.075 1.528 1.00 66.88 82 GLU A O 1
ATOM 679 N N . GLY A 1 83 ? 7.536 11.739 1.351 1.00 57.34 83 GLY A N 1
ATOM 680 C CA . GLY A 1 83 ? 7.811 11.770 2.780 1.00 57.34 83 GLY A CA 1
ATOM 681 C C . GLY A 1 83 ? 7.606 13.209 3.226 1.00 57.34 83 GLY A C 1
ATOM 682 O O . GLY A 1 83 ? 8.328 14.081 2.750 1.00 57.34 83 GLY A O 1
ATOM 683 N N . LYS A 1 84 ? 6.596 13.464 4.059 1.00 46.09 84 LYS A N 1
ATOM 684 C CA . LYS A 1 84 ? 6.582 14.700 4.848 1.00 46.09 84 LYS A CA 1
ATOM 685 C C . LYS A 1 84 ? 7.786 14.737 5.780 1.00 46.09 84 LYS A C 1
ATOM 687 O O . LYS A 1 84 ? 8.151 13.651 6.289 1.00 46.09 84 LYS A O 1
#

pLDDT: mean 80.1, std 16.05, range [40.44, 92.81]

Nearest PDB structures (foldseek):
  7yny-assembly1_D  TM=2.973E-01  e=2.350E-01  Helicoverpa armigera nucleopolyhedrovirus
  7yny-assembly1_H  TM=3.015E-01  e=6.748E-01  Helicoverpa armigera nucleopolyhedrovirus
  7yny-assembly1_G  TM=2.309E-01  e=4.575E-01  Helicoverpa armigera nucleopolyhedrovirus
  5zeb-assembly1_e  TM=2.827E-01  e=2.859E+00  Mycolicibacterium smegmatis MC2 155
  8trj-assembly1_A  TM=4.140E-01  e=7.348E+00  Rattus

Secondary structure (DSSP, 8-state):
-------------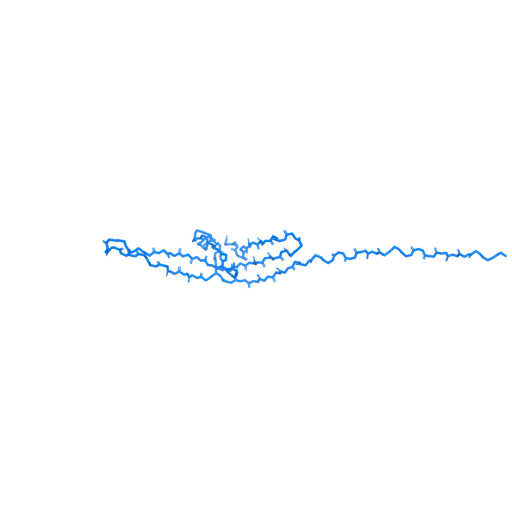-----EEEEEEEPEEEEEEEEETTEEEEEEEEEEGGGEEE-HHHHHHH-SEEEEEEETTTTEEEEEES---

Radius of gyration: 24.52 Å; Cα contacts (8 Å, |Δi|>4): 122; chains: 1; bounding box: 79×27×63 Å